Protein AF-A0A0F9B8N2-F1 (afdb_monomer_lite)

Organism: NCBI:txid412755

pLDDT: mean 77.85, std 13.97, range [48.56, 96.19]

Sequence (121 aa):
MIKPDYLVILAILFFFGTHFITIYLLNSYQTTAELLGMAEEVVYIFEINPIARYFFQVEALKLVYTFVLMPSFLGFIYYIVRRKNDTNPDGTMAFAIALLIMGIANFLNDFSVLLGHLASG

Secondary structure (DSSP, 8-state):
---HHHHHHHHHHHHHHHHHHHHHHHHHHS-HHHHHHHHHHHHHHHHH-HHHHHHHHHHHHHHHIIIIIHHHHHHHHHHHHHHHTTT-HHHHHHHHHHHHHHHHHHHHHHHHHHHHHHHH-

Foldseek 3Di:
DDDLVVLLVLLLVLLVLLVVLVVVVVVVPDDPVNVVVVVVVLVVCCVVDVVSVVVVVVVVCVVVCSVPVVSVVSVVVLVVQCVVCVVPCVSSNVVSVVSNVVSVVSSVVSVVVSVVVVVVD

Radius of gyration: 19.33 Å; chains: 1; bounding box: 38×42×47 Å

Structure (mmCIF, N/CA/C/O backbone):
data_AF-A0A0F9B8N2-F1
#
_entry.id   AF-A0A0F9B8N2-F1
#
loop_
_atom_site.group_PDB
_atom_site.id
_atom_site.type_symbol
_atom_site.label_atom_id
_atom_site.label_alt_id
_atom_site.label_comp_id
_atom_site.label_asym_id
_atom_site.label_entity_id
_atom_site.label_seq_id
_atom_site.pdbx_PDB_ins_code
_atom_site.Cartn_x
_atom_site.Cartn_y
_atom_site.Cartn_z
_atom_site.occupancy
_atom_site.B_iso_or_equiv
_atom_site.auth_seq_id
_atom_site.auth_comp_id
_atom_site.auth_asym_id
_atom_site.auth_atom_id
_atom_site.pdbx_PDB_model_num
ATOM 1 N N . MET A 1 1 ? -18.408 13.263 12.052 1.00 63.44 1 MET A N 1
ATOM 2 C CA . MET A 1 1 ? -17.169 12.536 12.415 1.00 63.44 1 MET A CA 1
ATOM 3 C C . MET A 1 1 ? -16.832 11.552 11.308 1.00 63.44 1 MET A C 1
ATOM 5 O O . MET A 1 1 ? -17.733 10.855 10.854 1.00 63.44 1 MET A O 1
ATOM 9 N N . ILE A 1 2 ? -15.576 11.519 10.855 1.00 77.69 2 ILE A N 1
ATOM 10 C CA . ILE A 1 2 ? -15.100 10.515 9.890 1.00 77.69 2 ILE A CA 1
ATOM 11 C C . ILE A 1 2 ? -15.047 9.158 10.600 1.00 77.69 2 ILE A C 1
ATOM 13 O O . ILE A 1 2 ? -14.599 9.082 11.741 1.00 77.69 2 ILE A O 1
ATOM 17 N N . LYS A 1 3 ? -15.537 8.097 9.951 1.00 88.38 3 LYS A N 1
ATOM 18 C CA . LYS A 1 3 ? -15.452 6.735 10.492 1.00 88.38 3 LYS A CA 1
ATOM 19 C C . LYS A 1 3 ? -14.050 6.159 10.248 1.00 88.38 3 LYS A C 1
ATOM 21 O O . LYS A 1 3 ? -13.531 6.349 9.145 1.00 88.38 3 LYS A O 1
ATOM 26 N N . PRO A 1 4 ? -13.472 5.411 11.205 1.00 87.69 4 PRO A N 1
ATOM 27 C CA . PRO A 1 4 ? -12.163 4.772 11.039 1.00 87.69 4 PRO A CA 1
ATOM 28 C C . PRO A 1 4 ? -12.113 3.842 9.819 1.00 87.69 4 PRO A C 1
ATOM 30 O O . PRO A 1 4 ? -11.081 3.744 9.164 1.00 87.69 4 PRO A O 1
ATOM 33 N N . ASP A 1 5 ? -13.253 3.256 9.440 1.00 89.38 5 ASP A N 1
ATOM 34 C CA . ASP A 1 5 ? -13.395 2.422 8.243 1.00 89.38 5 ASP A CA 1
ATOM 35 C C . ASP A 1 5 ? -12.942 3.145 6.965 1.00 89.38 5 ASP A C 1
ATOM 37 O O . ASP A 1 5 ? -12.229 2.575 6.142 1.00 89.38 5 ASP A O 1
ATOM 41 N N . TYR A 1 6 ? -13.307 4.423 6.813 1.00 91.88 6 TYR A N 1
ATOM 42 C CA . TYR A 1 6 ? -12.930 5.208 5.637 1.00 91.88 6 TYR A CA 1
ATOM 43 C C . TYR A 1 6 ? -11.432 5.512 5.608 1.00 91.88 6 TYR A C 1
ATOM 45 O O . TYR A 1 6 ? -10.837 5.515 4.535 1.00 91.88 6 TYR A O 1
ATOM 53 N N . LEU A 1 7 ? -10.814 5.729 6.773 1.00 92.56 7 LEU A N 1
ATOM 54 C CA . LEU A 1 7 ? -9.375 5.981 6.867 1.00 92.56 7 LEU A CA 1
ATOM 55 C C . LEU A 1 7 ? -8.571 4.733 6.481 1.00 92.56 7 LEU A C 1
ATOM 57 O O . LEU A 1 7 ? -7.583 4.846 5.762 1.00 92.56 7 LEU A O 1
ATOM 61 N N . VAL A 1 8 ? -9.026 3.543 6.887 1.00 90.44 8 VAL A N 1
ATOM 62 C CA . VAL A 1 8 ? -8.388 2.273 6.502 1.00 90.44 8 VAL A CA 1
ATOM 63 C C . VAL A 1 8 ? -8.543 1.999 5.008 1.00 90.44 8 VAL A C 1
ATOM 65 O O . VAL A 1 8 ? -7.571 1.618 4.361 1.00 90.44 8 VAL A O 1
ATOM 68 N N . ILE A 1 9 ? -9.729 2.238 4.435 1.00 90.25 9 ILE A N 1
ATOM 69 C CA . ILE A 1 9 ? -9.939 2.103 2.984 1.00 90.25 9 ILE A CA 1
ATOM 70 C C . ILE A 1 9 ? -9.007 3.051 2.220 1.00 90.25 9 ILE A C 1
ATOM 72 O O . ILE A 1 9 ? -8.337 2.624 1.283 1.00 90.25 9 ILE A O 1
ATOM 76 N N . LEU A 1 10 ? -8.914 4.316 2.641 1.00 91.56 10 LEU A N 1
ATOM 77 C CA . LEU A 1 10 ? -7.999 5.286 2.036 1.00 91.56 10 LEU A CA 1
ATOM 78 C C . LEU A 1 10 ? -6.536 4.847 2.157 1.00 91.56 10 LEU A C 1
ATOM 80 O O . LEU A 1 10 ? -5.802 4.934 1.178 1.00 91.56 10 LEU A O 1
ATOM 84 N N . ALA A 1 11 ? -6.120 4.326 3.314 1.00 90.75 11 ALA A N 1
ATOM 85 C CA . ALA A 1 11 ? -4.771 3.799 3.503 1.00 90.75 11 ALA A CA 1
ATOM 86 C C . ALA A 1 11 ? -4.457 2.676 2.500 1.00 90.75 11 ALA A C 1
ATOM 88 O O . ALA A 1 11 ? -3.411 2.706 1.856 1.00 90.75 11 ALA A O 1
ATOM 89 N N . ILE A 1 12 ? -5.378 1.722 2.314 1.00 88.62 12 ILE A N 1
ATOM 90 C CA . ILE A 1 12 ? -5.231 0.627 1.341 1.00 88.62 12 ILE A CA 1
ATOM 91 C C . ILE A 1 12 ? -5.101 1.173 -0.086 1.00 88.62 12 ILE A C 1
ATOM 93 O O . ILE A 1 12 ? -4.245 0.711 -0.838 1.00 88.62 12 ILE A O 1
ATOM 97 N N . LEU A 1 13 ? -5.904 2.175 -0.456 1.00 90.00 13 LEU A N 1
ATOM 98 C CA . LEU A 1 13 ? -5.798 2.819 -1.769 1.00 90.00 13 LEU A CA 1
ATOM 99 C C . LEU A 1 13 ? -4.436 3.491 -1.972 1.00 90.00 13 LEU A C 1
ATOM 101 O O . LEU A 1 13 ? -3.860 3.359 -3.049 1.00 90.00 13 LEU A O 1
ATOM 105 N N . PHE A 1 14 ? -3.892 4.154 -0.948 1.00 90.12 14 PHE A N 1
ATOM 106 C CA . PHE A 1 14 ? -2.546 4.721 -1.021 1.00 90.12 14 PHE A CA 1
ATOM 107 C C . PHE A 1 14 ? -1.475 3.646 -1.206 1.00 90.12 14 PHE A C 1
ATOM 109 O O . PHE A 1 14 ? -0.623 3.802 -2.075 1.00 90.12 14 PHE A O 1
ATOM 116 N N . PHE A 1 15 ? -1.553 2.528 -0.476 1.00 85.62 15 PHE A N 1
ATOM 117 C CA . PHE A 1 15 ? -0.632 1.406 -0.677 1.00 85.62 15 PHE A CA 1
ATOM 118 C C . PHE A 1 15 ? -0.711 0.829 -2.093 1.00 85.62 15 PHE A C 1
ATOM 120 O O . PHE A 1 15 ? 0.325 0.531 -2.685 1.00 85.62 15 PHE A O 1
ATOM 127 N N . PHE A 1 16 ? -1.912 0.711 -2.665 1.00 85.38 16 PHE A N 1
ATOM 128 C CA . PHE A 1 16 ? -2.051 0.309 -4.064 1.00 85.38 16 PHE A CA 1
ATOM 129 C C . PHE A 1 16 ? -1.431 1.314 -5.022 1.00 85.38 16 PHE A C 1
ATOM 131 O O . PHE A 1 16 ? -0.716 0.913 -5.937 1.00 85.38 16 PHE A O 1
ATOM 138 N N . GLY A 1 17 ? -1.674 2.605 -4.794 1.00 84.62 17 GLY A N 1
ATOM 139 C CA . GLY A 1 17 ? -1.064 3.680 -5.565 1.00 84.62 17 GLY A CA 1
ATOM 140 C C . GLY A 1 17 ? 0.459 3.574 -5.578 1.00 84.62 17 GLY A C 1
ATOM 141 O O . GLY A 1 17 ? 1.044 3.563 -6.657 1.00 84.62 17 GLY A O 1
ATOM 142 N N . THR A 1 18 ? 1.084 3.408 -4.406 1.00 86.50 18 THR A N 1
ATOM 143 C CA . THR A 1 18 ? 2.531 3.176 -4.282 1.00 86.50 18 THR A CA 1
ATOM 144 C C . THR A 1 18 ? 2.959 2.007 -5.157 1.00 86.50 18 THR A C 1
ATOM 146 O O . THR A 1 18 ? 3.821 2.168 -6.009 1.00 86.50 18 THR A O 1
ATOM 149 N N . HIS A 1 19 ? 2.299 0.854 -5.029 1.00 82.94 19 HIS A N 1
ATOM 150 C CA . HIS A 1 19 ? 2.679 -0.351 -5.765 1.00 82.94 19 HIS A CA 1
ATOM 151 C C . HIS A 1 19 ? 2.619 -0.186 -7.284 1.00 82.94 19 HIS A C 1
ATOM 153 O O . HIS A 1 19 ? 3.513 -0.656 -7.986 1.00 82.94 19 HIS A O 1
ATOM 159 N N . PHE A 1 20 ? 1.592 0.488 -7.805 1.00 83.06 20 PHE A N 1
ATOM 160 C CA . PHE A 1 20 ? 1.509 0.779 -9.238 1.00 83.06 20 PHE A CA 1
ATOM 161 C C . PHE A 1 20 ? 2.642 1.694 -9.700 1.00 83.06 20 PHE A C 1
ATOM 163 O O . PHE A 1 20 ? 3.210 1.459 -10.766 1.00 83.06 20 PHE A O 1
ATOM 170 N N . ILE A 1 21 ? 2.995 2.695 -8.890 1.00 83.88 21 ILE A N 1
ATOM 171 C CA . ILE A 1 21 ? 4.121 3.585 -9.169 1.00 83.88 21 ILE A CA 1
ATOM 172 C C . ILE A 1 21 ? 5.433 2.796 -9.180 1.00 83.88 21 ILE A C 1
ATOM 174 O O . ILE A 1 21 ? 6.189 2.899 -10.145 1.00 83.88 21 ILE A O 1
ATOM 178 N N . THR A 1 22 ? 5.684 1.965 -8.165 1.00 82.12 22 THR A N 1
ATOM 179 C CA . THR A 1 22 ? 6.891 1.133 -8.089 1.00 82.12 22 THR A CA 1
ATOM 180 C C . THR A 1 22 ? 7.007 0.213 -9.309 1.00 82.12 22 THR A C 1
ATOM 182 O O . THR A 1 22 ? 8.069 0.134 -9.919 1.00 82.12 22 THR A O 1
ATOM 185 N N . ILE A 1 23 ? 5.917 -0.461 -9.700 1.00 80.00 23 ILE A N 1
ATOM 186 C CA . ILE A 1 23 ? 5.896 -1.356 -10.871 1.00 80.00 23 ILE A CA 1
ATOM 187 C C . ILE A 1 23 ? 6.175 -0.576 -12.156 1.00 80.00 23 ILE A C 1
ATOM 189 O O . ILE A 1 23 ? 6.963 -1.028 -12.985 1.00 80.00 23 ILE A O 1
ATOM 193 N N . TYR A 1 24 ? 5.538 0.583 -12.332 1.00 82.00 24 TYR A N 1
ATOM 194 C CA . TYR A 1 24 ? 5.785 1.438 -13.489 1.00 82.00 24 TYR A CA 1
ATOM 195 C C . TYR A 1 24 ? 7.263 1.828 -13.573 1.00 82.00 24 TYR A C 1
ATOM 197 O O . TYR A 1 24 ? 7.894 1.590 -14.596 1.00 82.00 24 TYR A O 1
ATOM 205 N N . LEU A 1 25 ? 7.831 2.340 -12.478 1.00 78.69 25 LEU A N 1
ATOM 206 C CA . LEU A 1 25 ? 9.230 2.758 -12.422 1.00 78.69 25 LEU A CA 1
ATOM 207 C C . LEU A 1 25 ? 10.194 1.606 -12.715 1.00 78.69 25 LEU A C 1
ATOM 209 O O . LEU A 1 25 ? 11.126 1.784 -13.493 1.00 78.69 25 LEU A O 1
ATOM 213 N N . LEU A 1 26 ? 9.957 0.420 -12.149 1.00 76.81 26 LEU A N 1
ATOM 214 C CA . LEU A 1 26 ? 10.764 -0.768 -12.444 1.00 76.81 26 LEU A CA 1
ATOM 215 C C . LEU A 1 26 ? 10.755 -1.101 -13.941 1.00 76.81 26 LEU A C 1
ATOM 217 O O . LEU A 1 26 ? 11.815 -1.331 -14.514 1.00 76.81 26 LEU A O 1
ATOM 221 N N . ASN A 1 27 ? 9.586 -1.053 -14.584 1.00 74.56 27 ASN A N 1
ATOM 222 C CA . ASN A 1 27 ? 9.477 -1.285 -16.025 1.00 74.56 27 ASN A CA 1
ATOM 223 C C . ASN A 1 27 ? 10.143 -0.177 -16.857 1.00 74.56 27 ASN A C 1
ATOM 225 O O . ASN A 1 27 ? 10.675 -0.461 -17.925 1.00 74.56 27 ASN A O 1
ATOM 229 N N . SER A 1 28 ? 10.115 1.076 -16.396 1.00 76.06 28 SER A N 1
ATOM 230 C CA . SER A 1 28 ? 10.714 2.213 -17.108 1.00 76.06 28 SER A CA 1
ATOM 231 C C . SER A 1 28 ? 12.241 2.251 -17.023 1.00 76.06 28 SER A C 1
ATOM 233 O O . SER A 1 28 ? 12.882 2.735 -17.952 1.00 76.06 28 SER A O 1
ATOM 235 N N . TYR A 1 29 ? 12.834 1.766 -15.928 1.00 71.81 29 TYR A N 1
ATOM 236 C CA . TYR A 1 29 ? 14.292 1.730 -15.752 1.00 71.81 29 TYR A CA 1
ATOM 237 C C . TYR A 1 29 ? 14.961 0.489 -16.351 1.00 71.81 29 TYR A C 1
ATOM 239 O O . TYR A 1 29 ? 16.177 0.492 -16.521 1.00 71.81 29 TYR A O 1
ATOM 247 N N . GLN A 1 30 ? 14.206 -0.561 -16.672 1.00 66.19 30 GLN A N 1
ATOM 248 C CA . GLN A 1 30 ? 14.757 -1.779 -17.257 1.00 66.19 30 GLN A CA 1
ATOM 249 C C . GLN A 1 30 ? 14.791 -1.692 -18.786 1.00 66.19 30 GLN A C 1
ATOM 251 O O . GLN A 1 30 ? 13.754 -1.588 -19.442 1.00 66.19 30 GLN A O 1
ATOM 256 N N . THR A 1 31 ? 15.981 -1.779 -19.387 1.00 61.38 31 THR A N 1
ATOM 257 C CA . THR A 1 31 ? 16.088 -1.895 -20.848 1.00 61.38 31 THR A CA 1
ATOM 258 C C . THR A 1 31 ? 15.687 -3.298 -21.311 1.00 61.38 31 THR A C 1
ATOM 260 O O . THR A 1 31 ? 15.902 -4.289 -20.615 1.00 61.38 31 THR A O 1
ATOM 263 N N . THR A 1 32 ? 15.124 -3.426 -22.518 1.00 59.31 32 THR A N 1
ATOM 264 C CA . THR A 1 32 ? 14.713 -4.731 -23.077 1.00 59.31 32 THR A CA 1
ATOM 265 C C . THR A 1 32 ? 15.880 -5.723 -23.148 1.00 59.31 32 THR A C 1
ATOM 267 O O . THR A 1 32 ? 15.671 -6.921 -22.998 1.00 59.31 32 THR A O 1
ATOM 270 N N . ALA A 1 33 ? 17.107 -5.222 -23.333 1.00 57.19 33 ALA A N 1
ATOM 271 C CA . ALA A 1 33 ? 18.332 -6.018 -23.345 1.00 57.19 33 ALA A CA 1
ATOM 272 C C . ALA A 1 33 ? 18.731 -6.523 -21.947 1.00 57.19 33 ALA A C 1
ATOM 274 O O . ALA A 1 33 ? 19.121 -7.679 -21.819 1.00 57.19 33 ALA A O 1
ATOM 275 N N . GLU A 1 34 ? 18.589 -5.709 -20.897 1.00 61.06 34 GLU A N 1
ATOM 276 C CA . GLU A 1 34 ? 18.807 -6.157 -19.512 1.00 61.06 34 GLU A CA 1
ATOM 277 C C . GLU A 1 34 ? 17.730 -7.143 -19.063 1.00 61.06 34 GLU A C 1
ATOM 279 O O . GLU A 1 34 ? 18.051 -8.153 -18.447 1.00 61.06 34 GLU A O 1
ATOM 284 N N . LEU A 1 35 ? 16.467 -6.910 -19.428 1.00 56.66 35 LEU A N 1
ATOM 285 C CA . LEU A 1 35 ? 15.380 -7.861 -19.184 1.00 56.66 35 LEU A CA 1
ATOM 286 C C . LEU A 1 35 ? 15.621 -9.200 -19.890 1.00 56.66 35 LEU A C 1
ATOM 288 O O . LEU A 1 35 ? 15.357 -10.243 -19.301 1.00 56.66 35 LEU A O 1
ATOM 292 N N . LEU A 1 36 ? 16.146 -9.182 -21.120 1.00 56.62 36 LEU A N 1
ATOM 293 C CA . LEU A 1 36 ? 16.530 -10.388 -21.861 1.00 56.62 36 LEU A CA 1
ATOM 294 C C . LEU A 1 36 ? 17.732 -11.097 -21.229 1.00 56.62 36 LEU A C 1
ATOM 296 O O . LEU A 1 36 ? 17.666 -12.304 -21.035 1.00 56.62 36 LEU A O 1
ATOM 300 N N . GLY A 1 37 ? 18.784 -10.366 -20.849 1.00 60.34 37 GLY A N 1
ATOM 301 C CA . GLY A 1 37 ? 19.959 -10.945 -20.188 1.00 60.34 37 GLY A CA 1
ATOM 302 C C . GLY A 1 37 ? 19.629 -11.541 -18.818 1.00 60.34 37 GLY A C 1
ATOM 303 O O . GLY A 1 37 ? 20.035 -12.659 -18.513 1.00 60.34 37 GLY A O 1
ATOM 304 N N . MET A 1 38 ? 18.806 -10.850 -18.025 1.00 59.06 38 MET A N 1
ATOM 305 C CA . MET A 1 38 ? 18.286 -11.385 -16.767 1.00 59.06 38 MET A CA 1
ATOM 306 C C . MET A 1 38 ? 17.367 -12.583 -17.006 1.00 59.06 38 MET A C 1
ATOM 308 O O . MET A 1 38 ? 17.436 -13.551 -16.258 1.00 59.06 38 MET A O 1
ATOM 312 N N . ALA A 1 39 ? 16.516 -12.559 -18.036 1.00 57.06 39 ALA A N 1
ATOM 313 C CA . ALA A 1 39 ? 15.664 -13.698 -18.368 1.00 57.06 39 ALA A CA 1
ATOM 314 C C . ALA A 1 39 ? 16.486 -14.920 -18.801 1.00 57.06 39 ALA A C 1
ATOM 316 O O . ALA A 1 39 ? 16.167 -16.028 -18.381 1.00 57.06 39 ALA A O 1
ATOM 317 N N . GLU A 1 40 ? 17.553 -14.737 -19.581 1.00 61.47 40 GLU A N 1
ATOM 318 C CA . GLU A 1 40 ? 18.474 -15.810 -19.969 1.00 61.47 40 GLU A CA 1
ATOM 319 C C . GLU A 1 40 ? 19.237 -16.371 -18.762 1.00 61.47 40 GLU A C 1
ATOM 321 O O . GLU A 1 40 ? 19.294 -17.590 -18.602 1.00 61.47 40 GLU A O 1
ATOM 326 N N . GLU A 1 41 ? 19.740 -15.522 -17.859 1.00 64.38 41 GLU A N 1
ATOM 327 C CA . GLU A 1 41 ? 20.359 -15.971 -16.603 1.00 64.38 41 GLU A CA 1
ATOM 328 C C . GLU A 1 41 ? 19.371 -16.723 -15.710 1.00 64.38 41 GLU A C 1
ATOM 330 O O . GLU A 1 41 ? 19.704 -17.758 -15.136 1.00 64.38 41 GLU A O 1
ATOM 335 N N . VAL A 1 42 ? 18.137 -16.236 -15.607 1.00 60.88 42 VAL A N 1
ATOM 336 C CA . VAL A 1 42 ? 17.074 -16.857 -14.815 1.00 60.88 42 VAL A CA 1
ATOM 337 C C . VAL A 1 42 ? 16.658 -18.206 -15.410 1.00 60.88 42 VAL A C 1
ATOM 339 O O . VAL A 1 42 ? 16.506 -19.180 -14.671 1.00 60.88 42 VAL A O 1
ATOM 342 N N . VAL A 1 43 ? 16.517 -18.296 -16.735 1.00 63.62 43 VAL A N 1
ATOM 343 C CA . VAL A 1 43 ? 16.231 -19.553 -17.442 1.00 63.62 43 VAL A CA 1
ATOM 344 C C . VAL A 1 43 ? 17.376 -20.537 -17.253 1.00 63.62 43 VAL A C 1
ATOM 346 O O . VAL A 1 43 ? 17.113 -21.676 -16.871 1.00 63.62 43 VAL A O 1
ATOM 349 N N . TYR A 1 44 ? 18.624 -20.093 -17.415 1.00 71.00 44 TYR A N 1
ATOM 350 C CA . TYR A 1 44 ? 19.796 -20.913 -17.138 1.00 71.00 44 TYR A CA 1
ATOM 351 C C . TYR A 1 44 ? 19.749 -21.430 -15.698 1.00 71.00 44 TYR A C 1
ATOM 353 O O . TYR A 1 44 ? 19.736 -22.638 -15.494 1.00 71.00 44 TYR A O 1
ATOM 361 N N . ILE A 1 45 ? 19.576 -20.556 -14.699 1.00 65.81 45 ILE A N 1
ATOM 362 C CA . ILE A 1 45 ? 19.436 -20.930 -13.281 1.00 65.81 45 ILE A CA 1
ATOM 363 C C . ILE A 1 45 ? 18.297 -21.945 -13.057 1.00 65.81 45 ILE A C 1
ATOM 365 O O . ILE A 1 45 ? 18.448 -22.844 -12.229 1.00 65.81 45 ILE A O 1
ATOM 369 N N . PHE A 1 46 ? 17.178 -21.862 -13.783 1.00 64.12 46 PHE A N 1
ATOM 370 C CA . PHE A 1 46 ? 16.079 -22.835 -13.680 1.00 64.12 46 PHE A CA 1
ATOM 371 C C . PHE A 1 46 ? 16.355 -24.169 -14.349 1.00 64.12 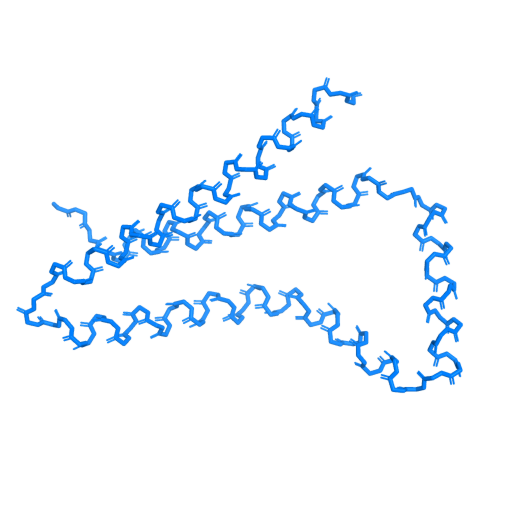46 PHE A C 1
ATOM 373 O O . PHE A 1 46 ? 15.834 -25.185 -13.883 1.00 64.12 46 PHE A O 1
ATOM 380 N N . GLU A 1 47 ? 17.146 -24.180 -15.416 1.00 66.25 47 GLU A N 1
ATOM 381 C CA . GLU A 1 47 ? 17.583 -25.410 -16.070 1.00 66.25 47 GLU A CA 1
ATOM 382 C C . GLU A 1 47 ? 18.560 -26.190 -15.185 1.00 66.25 47 GLU A C 1
ATOM 384 O O . GLU A 1 47 ? 18.433 -27.408 -15.064 1.00 66.25 47 GLU A O 1
ATOM 389 N N . ILE A 1 48 ? 19.473 -25.501 -14.492 1.00 77.38 48 ILE A N 1
ATOM 390 C CA . ILE A 1 48 ? 20.417 -26.127 -13.545 1.00 77.38 48 ILE A CA 1
ATOM 391 C C . ILE A 1 48 ? 19.836 -26.341 -12.139 1.00 77.38 48 ILE A C 1
ATOM 393 O O . ILE A 1 48 ? 20.352 -27.185 -11.404 1.00 77.38 48 ILE A O 1
ATOM 397 N N . ASN A 1 49 ? 18.780 -25.623 -11.735 1.00 66.69 49 ASN A N 1
ATOM 398 C CA . ASN A 1 49 ? 18.192 -25.750 -10.400 1.00 66.69 49 ASN A CA 1
ATOM 399 C C . ASN A 1 49 ? 16.645 -25.754 -10.402 1.00 66.69 49 ASN A C 1
ATOM 401 O O . ASN A 1 49 ? 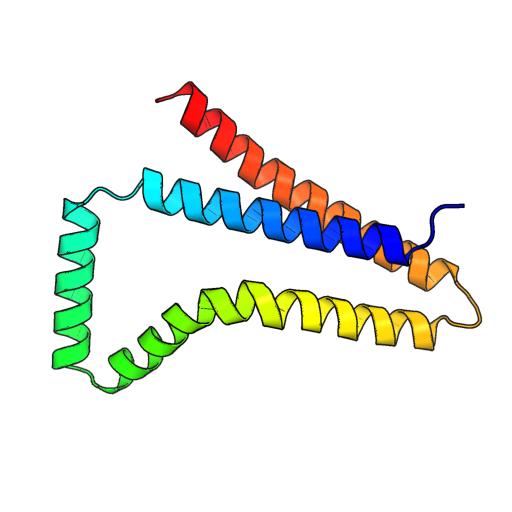16.004 -24.698 -10.348 1.00 66.69 49 ASN A O 1
ATOM 405 N N . PRO A 1 50 ? 16.006 -26.939 -10.341 1.00 66.94 50 PRO A N 1
ATOM 406 C CA . PRO A 1 50 ? 14.548 -27.052 -10.323 1.00 66.94 50 PRO A CA 1
ATOM 407 C C . PRO A 1 50 ? 13.884 -26.457 -9.067 1.00 66.94 50 PRO A C 1
ATOM 409 O O . PRO A 1 50 ? 12.699 -26.125 -9.113 1.00 66.94 50 PRO A O 1
ATOM 412 N N . ILE A 1 51 ? 14.620 -26.257 -7.964 1.00 64.56 51 ILE A N 1
ATOM 413 C CA . ILE A 1 51 ? 14.106 -25.565 -6.768 1.00 64.56 51 ILE A CA 1
ATOM 414 C C . ILE A 1 51 ? 13.934 -24.068 -7.058 1.00 64.56 51 ILE A C 1
ATOM 416 O O . ILE A 1 51 ? 12.920 -23.483 -6.679 1.00 64.56 51 ILE A O 1
ATOM 420 N N . ALA A 1 52 ? 14.869 -23.451 -7.784 1.00 55.19 52 ALA A N 1
ATOM 421 C CA . ALA A 1 52 ? 14.776 -22.040 -8.166 1.00 55.19 52 ALA A CA 1
ATOM 422 C C . ALA A 1 52 ? 13.545 -21.771 -9.053 1.00 55.19 52 ALA A C 1
ATOM 424 O O . ALA A 1 52 ? 12.851 -20.770 -8.871 1.00 55.19 52 ALA A O 1
ATOM 425 N N . ARG A 1 53 ? 13.195 -22.727 -9.925 1.00 58.00 53 ARG A N 1
ATOM 426 C CA . ARG A 1 53 ? 11.981 -22.673 -10.755 1.00 58.00 53 ARG A CA 1
ATOM 427 C C . ARG A 1 53 ? 10.695 -22.620 -9.921 1.00 58.00 53 ARG A C 1
ATOM 429 O O . ARG A 1 53 ? 9.754 -21.919 -10.286 1.00 58.00 53 ARG A O 1
ATOM 436 N N . TYR A 1 54 ? 10.662 -23.328 -8.790 1.00 55.47 54 TYR A N 1
ATOM 437 C CA . TYR A 1 54 ? 9.536 -23.293 -7.853 1.00 55.47 54 TYR A CA 1
ATOM 438 C C . TYR A 1 54 ? 9.419 -21.923 -7.168 1.00 55.47 54 TYR A C 1
ATOM 440 O O . TYR A 1 54 ? 8.326 -21.370 -7.088 1.00 55.47 54 TYR A O 1
ATOM 448 N N . PHE A 1 55 ? 10.540 -21.322 -6.751 1.00 53.03 55 PHE A N 1
ATOM 449 C CA . PHE A 1 55 ? 10.557 -19.980 -6.152 1.00 53.03 55 PHE A CA 1
ATOM 450 C C . PHE A 1 55 ?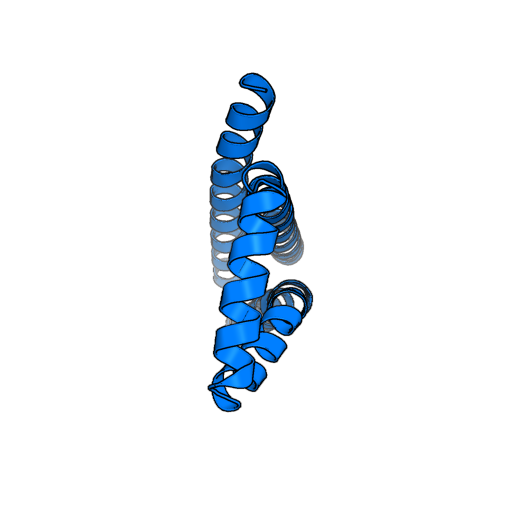 10.130 -18.868 -7.122 1.00 53.03 55 PHE A C 1
ATOM 452 O O . PHE A 1 55 ? 9.505 -17.904 -6.695 1.00 53.03 55 PHE A O 1
ATOM 459 N N . PHE A 1 56 ? 10.375 -18.998 -8.424 1.00 53.34 56 PHE A N 1
ATOM 460 C CA . PHE A 1 56 ? 9.947 -17.981 -9.393 1.00 53.34 56 PHE A CA 1
ATOM 461 C C . PHE A 1 56 ? 8.457 -18.053 -9.743 1.00 53.34 56 PHE A C 1
ATOM 463 O O . PHE A 1 56 ? 7.828 -17.039 -10.038 1.00 53.34 56 PHE A O 1
ATOM 470 N N . GLN A 1 57 ? 7.828 -19.225 -9.617 1.00 56.53 57 GLN A N 1
ATOM 471 C CA . GLN A 1 57 ? 6.360 -19.299 -9.614 1.00 56.53 57 GLN A CA 1
ATOM 472 C C . GLN A 1 57 ? 5.763 -18.532 -8.419 1.00 56.53 57 GLN A C 1
ATOM 474 O O . GLN A 1 57 ? 4.680 -17.955 -8.534 1.00 56.53 57 GLN A O 1
ATOM 479 N N . VAL A 1 58 ? 6.498 -18.429 -7.303 1.00 49.72 58 VAL A N 1
ATOM 480 C CA . VAL A 1 58 ? 6.154 -17.543 -6.173 1.00 49.72 58 VAL A CA 1
ATOM 481 C C . VAL A 1 58 ? 6.301 -16.060 -6.541 1.00 49.72 58 VAL A C 1
ATOM 483 O O . VAL A 1 58 ? 5.636 -15.203 -5.965 1.00 49.72 58 VAL A O 1
ATOM 486 N N . GLU A 1 59 ? 7.105 -15.730 -7.549 1.00 48.56 59 GLU A N 1
ATOM 487 C CA . GLU A 1 59 ? 7.276 -14.362 -8.034 1.00 48.56 59 GLU A CA 1
ATOM 488 C C . GLU A 1 59 ? 6.075 -13.877 -8.855 1.00 48.56 59 GLU A C 1
ATOM 490 O O . GLU A 1 59 ? 5.582 -12.777 -8.616 1.00 48.56 59 GLU A O 1
ATOM 495 N N . ALA A 1 60 ? 5.490 -14.730 -9.703 1.00 50.94 60 ALA A N 1
ATOM 496 C CA . ALA A 1 60 ? 4.176 -14.468 -10.307 1.00 50.94 60 ALA A CA 1
ATOM 497 C C . ALA A 1 60 ? 3.066 -14.362 -9.241 1.00 50.94 60 ALA A C 1
ATOM 499 O O . ALA A 1 60 ? 2.125 -13.575 -9.372 1.00 50.94 60 ALA A O 1
ATOM 500 N N . LEU A 1 61 ? 3.213 -15.093 -8.129 1.00 52.06 61 LEU A N 1
ATOM 501 C CA . LEU A 1 61 ? 2.362 -14.927 -6.956 1.00 52.06 61 LEU A CA 1
ATOM 502 C C . LEU A 1 61 ? 2.607 -13.598 -6.225 1.00 52.06 61 LEU A C 1
ATOM 504 O O . LEU A 1 61 ? 1.717 -13.214 -5.480 1.00 52.06 61 LEU A O 1
ATOM 508 N N . LYS A 1 62 ? 3.706 -12.844 -6.428 1.00 55.19 62 LYS A N 1
ATOM 509 C CA . LYS A 1 62 ? 3.911 -11.537 -5.756 1.00 55.19 62 LYS A CA 1
ATOM 510 C C . LYS A 1 62 ? 2.797 -10.548 -6.079 1.00 55.19 62 LYS A C 1
ATOM 512 O O . LYS A 1 62 ? 2.331 -9.868 -5.172 1.00 55.19 62 LYS A O 1
ATOM 517 N N . LEU A 1 63 ? 2.309 -10.521 -7.322 1.00 57.22 63 LEU A N 1
ATOM 518 C CA . LEU A 1 63 ? 1.141 -9.710 -7.685 1.00 57.22 63 LEU A CA 1
ATOM 519 C C . LEU A 1 63 ? -0.093 -10.154 -6.889 1.00 57.22 63 LEU A C 1
ATOM 521 O O . LEU A 1 63 ? -0.774 -9.327 -6.296 1.00 57.22 63 LEU A O 1
ATOM 525 N N . VAL A 1 64 ? -0.342 -11.460 -6.777 1.00 58.47 64 VAL A N 1
ATOM 526 C CA . VAL A 1 64 ? -1.446 -11.998 -5.963 1.00 58.47 64 VAL A CA 1
ATOM 527 C C . VAL A 1 64 ? -1.248 -11.684 -4.471 1.00 58.47 64 VAL A C 1
ATOM 529 O O . VAL A 1 64 ? -2.192 -11.294 -3.787 1.00 58.47 64 VAL A O 1
ATOM 532 N N . TYR A 1 65 ? -0.020 -11.778 -3.961 1.00 58.50 65 TYR A N 1
ATOM 533 C CA . TYR A 1 65 ? 0.330 -11.448 -2.582 1.00 58.50 65 TYR A CA 1
ATOM 534 C C . TYR A 1 65 ? 0.060 -9.972 -2.275 1.00 58.50 65 TYR A C 1
ATOM 536 O O . TYR A 1 65 ? -0.545 -9.648 -1.252 1.00 58.50 65 TYR A O 1
ATOM 544 N N . THR A 1 66 ? 0.451 -9.069 -3.171 1.00 63.50 66 THR A N 1
ATOM 545 C CA . THR A 1 66 ? 0.198 -7.638 -3.011 1.00 63.50 66 THR A CA 1
ATOM 546 C C . THR A 1 66 ? -1.281 -7.305 -3.174 1.00 63.50 66 THR A C 1
ATOM 548 O O . THR A 1 66 ? -1.824 -6.583 -2.344 1.00 63.50 66 THR A O 1
ATOM 551 N N . PHE A 1 67 ? -1.949 -7.816 -4.210 1.00 64.62 67 PHE A N 1
ATOM 552 C CA . PHE A 1 67 ? -3.324 -7.422 -4.526 1.00 64.62 67 PHE A CA 1
ATOM 553 C C . PHE A 1 67 ? -4.385 -8.093 -3.661 1.00 64.62 67 PHE A C 1
ATOM 555 O O . PHE A 1 67 ? -5.467 -7.536 -3.488 1.00 64.62 67 PHE A O 1
ATOM 562 N N . VAL A 1 68 ? -4.079 -9.253 -3.081 1.00 67.31 68 VAL A N 1
ATOM 563 C CA . VAL A 1 68 ? -5.047 -10.040 -2.311 1.00 67.31 68 VAL A CA 1
ATOM 564 C C . VAL A 1 68 ? -4.609 -10.193 -0.863 1.00 67.31 68 VAL A C 1
ATOM 566 O O . VAL A 1 68 ? -5.377 -9.861 0.039 1.00 67.31 68 VAL A O 1
ATOM 569 N N . LEU A 1 69 ? -3.385 -10.656 -0.602 1.00 68.88 69 LEU A N 1
ATOM 570 C CA . LEU A 1 69 ? -2.960 -10.972 0.767 1.00 68.88 69 LEU A CA 1
ATOM 571 C C . LEU A 1 69 ? -2.712 -9.729 1.617 1.00 68.88 69 LEU A C 1
ATOM 573 O O . LEU A 1 69 ? -3.145 -9.717 2.765 1.00 68.88 69 LEU A O 1
ATOM 577 N N . MET A 1 70 ? -2.085 -8.681 1.080 1.00 73.50 70 MET A N 1
ATOM 578 C CA . MET A 1 70 ? -1.781 -7.474 1.859 1.00 73.50 70 MET A CA 1
ATOM 579 C C . MET A 1 70 ? -3.060 -6.734 2.324 1.00 73.50 70 MET A C 1
ATOM 581 O O . MET A 1 70 ? -3.220 -6.552 3.536 1.00 73.50 70 MET A O 1
ATOM 585 N N . PRO A 1 71 ? -4.041 -6.411 1.452 1.00 75.88 71 PRO A N 1
ATOM 586 C CA . PRO A 1 71 ? -5.311 -5.824 1.883 1.00 75.88 71 PRO A CA 1
ATOM 587 C C . PRO A 1 71 ? -6.088 -6.735 2.832 1.00 75.88 71 PRO A C 1
ATOM 589 O O . PRO A 1 71 ? -6.661 -6.255 3.808 1.00 75.88 71 PRO A O 1
ATOM 592 N N . SER A 1 72 ? -6.089 -8.049 2.578 1.00 75.81 72 SER A N 1
ATOM 593 C CA . SER A 1 72 ? -6.781 -9.013 3.442 1.00 75.81 72 SER A CA 1
ATOM 594 C C . SER A 1 72 ? -6.150 -9.080 4.832 1.00 75.81 72 SER A C 1
ATOM 596 O O . SER A 1 72 ? -6.860 -9.136 5.833 1.00 75.81 72 SER A O 1
ATOM 598 N N . PHE A 1 73 ? -4.820 -9.022 4.910 1.00 81.56 73 PHE A N 1
ATOM 599 C CA . PHE A 1 73 ? -4.074 -9.003 6.163 1.00 81.56 73 PHE A CA 1
ATOM 600 C C . PHE A 1 73 ? -4.328 -7.713 6.949 1.00 81.56 73 PHE A C 1
ATOM 602 O O . PHE A 1 73 ? -4.660 -7.776 8.134 1.00 81.56 73 PHE A O 1
ATOM 609 N N . LEU A 1 74 ? -4.260 -6.548 6.294 1.00 83.69 74 LEU A N 1
ATOM 610 C CA . LEU A 1 74 ? -4.597 -5.270 6.928 1.00 83.69 74 LEU A CA 1
ATOM 611 C C . LEU A 1 74 ? -6.056 -5.231 7.395 1.00 83.69 74 LEU A C 1
ATOM 613 O O . LEU A 1 74 ? -6.330 -4.792 8.512 1.00 83.69 74 LEU A O 1
ATOM 617 N N . GLY A 1 75 ? -6.984 -5.740 6.580 1.00 84.06 75 GLY A N 1
ATOM 618 C CA . GLY A 1 75 ? -8.395 -5.871 6.935 1.00 84.06 75 GLY A CA 1
ATOM 619 C C . GLY A 1 75 ? -8.613 -6.785 8.142 1.00 84.06 75 GLY A C 1
ATOM 620 O O . GLY A 1 75 ? -9.386 -6.449 9.038 1.00 84.06 75 GLY A O 1
ATOM 621 N N . PHE A 1 76 ? -7.885 -7.901 8.220 1.00 87.00 76 PHE A N 1
ATOM 622 C CA . PHE A 1 76 ? -7.927 -8.816 9.359 1.00 87.00 76 PHE A CA 1
ATOM 623 C C . PHE A 1 76 ? -7.389 -8.177 10.646 1.00 87.00 76 PHE A C 1
ATOM 625 O O . PHE A 1 76 ? -8.037 -8.268 11.691 1.00 87.00 76 PHE A O 1
ATOM 632 N N . ILE A 1 77 ? -6.249 -7.478 10.585 1.00 89.06 77 ILE A N 1
ATOM 633 C CA . ILE A 1 77 ? -5.719 -6.741 11.743 1.00 89.06 77 ILE A CA 1
ATOM 634 C C . ILE A 1 77 ? -6.719 -5.674 12.183 1.00 89.06 77 ILE A C 1
ATOM 636 O O . ILE A 1 77 ? -7.035 -5.591 13.370 1.00 89.06 77 ILE A O 1
ATOM 640 N N . TYR A 1 78 ? -7.254 -4.892 11.243 1.00 89.81 78 TYR A N 1
ATOM 641 C CA . TYR A 1 78 ? -8.249 -3.869 11.548 1.00 89.81 78 TYR A CA 1
ATOM 642 C C . TYR A 1 78 ? -9.493 -4.465 12.215 1.00 89.81 78 TYR A C 1
ATOM 644 O O . TYR A 1 78 ? -9.966 -3.927 13.215 1.00 89.81 78 TYR A O 1
ATOM 652 N N . TYR A 1 79 ? -9.981 -5.609 11.731 1.00 90.81 79 TYR A N 1
ATOM 653 C CA . TYR A 1 79 ? -11.084 -6.335 12.356 1.00 90.81 79 TYR A CA 1
ATOM 654 C C . TYR A 1 79 ? -10.771 -6.724 13.810 1.00 90.81 79 TYR A C 1
ATOM 656 O O . TYR A 1 79 ? -11.595 -6.494 14.697 1.00 90.81 79 TYR A O 1
ATOM 664 N N . ILE A 1 80 ? -9.573 -7.258 14.083 1.00 91.94 80 ILE A N 1
ATOM 665 C CA . ILE A 1 80 ? -9.145 -7.600 15.450 1.00 91.94 80 ILE A CA 1
ATOM 666 C C . ILE A 1 80 ? -9.077 -6.352 16.333 1.00 91.94 80 ILE A C 1
ATOM 668 O O . ILE A 1 80 ? -9.571 -6.376 17.462 1.00 91.94 80 ILE A O 1
ATOM 672 N N . VAL A 1 81 ? -8.465 -5.273 15.838 1.00 90.06 81 VAL A N 1
ATOM 673 C CA . VAL A 1 81 ? -8.330 -4.008 16.572 1.00 90.06 81 VAL A CA 1
ATOM 674 C C . VAL A 1 81 ? -9.703 -3.443 16.903 1.00 90.06 81 VAL A C 1
ATOM 676 O O . VAL A 1 81 ? -9.944 -3.099 18.057 1.00 90.06 81 VAL A O 1
ATOM 679 N N . ARG A 1 82 ? -10.616 -3.411 15.928 1.00 89.31 82 ARG A N 1
ATOM 680 C CA . ARG A 1 82 ? -11.987 -2.938 16.114 1.00 89.31 82 ARG A CA 1
ATOM 681 C C . ARG A 1 82 ? -12.707 -3.747 17.184 1.00 89.31 82 ARG A C 1
ATOM 683 O O . ARG A 1 82 ? -13.185 -3.169 18.149 1.00 89.31 82 ARG A O 1
ATOM 690 N N . ARG A 1 83 ? -12.669 -5.079 17.083 1.00 91.81 83 ARG A N 1
ATOM 691 C CA . ARG A 1 83 ? -13.305 -5.979 18.056 1.00 91.81 83 ARG A CA 1
ATOM 692 C C . ARG A 1 83 ? -12.744 -5.814 19.473 1.00 91.81 83 ARG A C 1
ATOM 694 O O . ARG A 1 83 ? -13.487 -5.906 20.443 1.00 91.81 83 ARG A O 1
ATOM 701 N N . LYS A 1 84 ? -11.435 -5.579 19.619 1.00 89.94 84 LYS A N 1
ATOM 702 C CA . LYS A 1 84 ? -10.808 -5.332 20.932 1.00 89.94 84 LYS A CA 1
ATOM 703 C C . LYS A 1 84 ? -11.155 -3.964 21.525 1.00 89.94 84 LYS A C 1
ATOM 705 O O . LYS A 1 84 ? -11.064 -3.804 22.736 1.00 89.94 84 LYS A O 1
ATOM 710 N N . ASN A 1 85 ? -11.539 -3.005 20.688 1.00 87.94 85 ASN A N 1
ATOM 711 C CA . ASN A 1 85 ? -11.827 -1.622 21.058 1.00 87.94 85 ASN A CA 1
ATOM 712 C C . ASN A 1 85 ? -13.317 -1.270 20.886 1.00 87.94 85 ASN A C 1
ATOM 714 O O . ASN A 1 85 ? -13.659 -0.093 20.7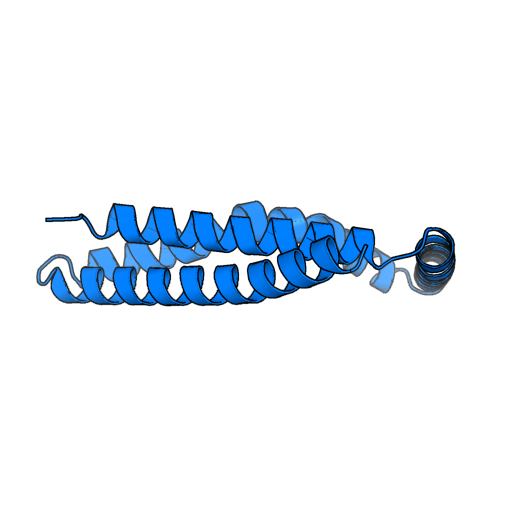89 1.00 87.94 85 ASN A O 1
ATOM 718 N N . ASP A 1 86 ? -14.217 -2.261 20.867 1.00 81.44 86 ASP A N 1
ATOM 719 C CA . ASP A 1 86 ? -15.663 -2.038 20.686 1.00 81.44 86 ASP A CA 1
ATOM 720 C C . ASP A 1 86 ? -16.255 -1.114 21.768 1.00 81.44 86 ASP A C 1
ATOM 722 O O . ASP A 1 86 ? -17.202 -0.375 21.509 1.00 81.44 86 ASP A O 1
ATOM 726 N N . THR A 1 87 ? -15.679 -1.117 22.974 1.00 79.00 87 THR A N 1
ATOM 727 C CA . THR A 1 87 ? -16.102 -0.271 24.101 1.00 79.00 87 THR A CA 1
ATOM 728 C C . THR A 1 87 ? -15.361 1.065 24.188 1.00 79.00 87 THR A C 1
ATOM 730 O O . THR A 1 87 ? -15.839 1.970 24.867 1.00 79.00 87 THR A O 1
ATOM 733 N N . ASN A 1 88 ? -14.220 1.211 23.506 1.00 79.50 88 ASN A N 1
ATOM 734 C CA . ASN A 1 88 ? -13.454 2.455 23.435 1.00 79.50 88 ASN A CA 1
ATOM 735 C C . ASN A 1 88 ? -12.970 2.703 21.990 1.00 79.50 88 ASN A C 1
ATOM 737 O O . ASN A 1 88 ? -11.884 2.250 21.614 1.00 79.50 88 ASN A O 1
ATOM 741 N N . PRO A 1 89 ? -13.747 3.435 21.171 1.00 81.69 89 PRO A N 1
ATOM 742 C CA . PRO A 1 89 ? -13.467 3.600 19.747 1.00 81.69 89 PRO A CA 1
ATOM 743 C C . PRO A 1 89 ? -12.193 4.406 19.446 1.00 81.69 89 PRO A C 1
ATOM 745 O O . PRO A 1 89 ? -11.722 4.369 18.305 1.00 81.69 89 PRO A O 1
ATOM 748 N N . ASP A 1 90 ? -11.599 5.078 20.436 1.00 87.44 90 ASP A N 1
ATOM 749 C CA . ASP A 1 90 ? -10.398 5.898 20.253 1.00 87.44 90 ASP A CA 1
ATOM 750 C C . ASP A 1 90 ? -9.196 5.058 19.804 1.00 87.44 90 ASP A C 1
ATOM 752 O O . AS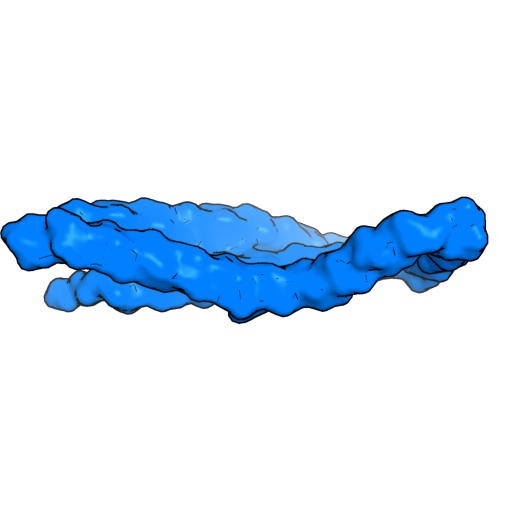P A 1 90 ? -8.426 5.491 18.947 1.00 87.44 90 ASP A O 1
ATOM 756 N N . GLY A 1 91 ? -9.069 3.816 20.291 1.00 87.19 91 GLY A N 1
ATOM 757 C CA . GLY A 1 91 ? -8.006 2.897 19.869 1.00 87.19 91 GLY A CA 1
ATOM 758 C C . GLY A 1 91 ? -8.127 2.483 18.398 1.00 87.19 91 GLY A C 1
ATOM 759 O O . GLY A 1 91 ? -7.134 2.451 17.667 1.00 87.19 91 GLY A O 1
ATOM 760 N N . THR A 1 92 ? -9.355 2.239 17.931 1.00 91.00 92 THR A N 1
ATOM 761 C CA . THR A 1 92 ? -9.640 1.938 16.517 1.00 91.00 92 THR A CA 1
ATOM 762 C C . THR A 1 92 ? -9.348 3.145 15.633 1.00 91.00 92 THR A C 1
ATOM 764 O O . THR A 1 92 ? -8.782 3.003 14.549 1.00 91.00 92 THR A O 1
ATOM 767 N N . MET A 1 93 ? -9.704 4.341 16.105 1.00 93.31 93 MET A N 1
ATOM 768 C CA . MET A 1 93 ? -9.449 5.588 15.394 1.00 93.31 93 MET A CA 1
ATOM 769 C C . MET A 1 93 ? -7.952 5.893 15.295 1.00 93.31 93 MET A C 1
ATOM 771 O O . MET A 1 93 ? -7.462 6.172 14.204 1.00 93.31 93 MET A O 1
ATOM 775 N N . ALA A 1 94 ? -7.209 5.773 16.397 1.00 91.56 94 ALA A N 1
ATOM 776 C CA . ALA A 1 94 ? -5.763 5.979 16.422 1.00 91.56 94 ALA A CA 1
ATOM 777 C C . ALA A 1 94 ? -5.033 5.014 15.476 1.00 91.56 94 ALA A C 1
ATOM 779 O O . ALA A 1 94 ? -4.170 5.436 14.707 1.00 91.56 94 ALA A O 1
ATOM 780 N N . PHE A 1 95 ? -5.425 3.736 15.470 1.00 92.19 95 PHE A N 1
ATOM 781 C CA . PHE A 1 95 ? -4.887 2.750 14.535 1.00 92.19 95 PHE A CA 1
ATOM 782 C C . PHE A 1 95 ? -5.178 3.118 13.076 1.00 92.19 95 PHE A C 1
ATOM 784 O O . PHE A 1 95 ? -4.271 3.102 12.247 1.00 92.19 95 PHE A O 1
ATOM 791 N N . ALA A 1 96 ? -6.421 3.492 12.762 1.00 92.56 96 ALA A N 1
ATOM 792 C CA . ALA A 1 96 ? -6.817 3.871 11.409 1.00 92.56 96 ALA A CA 1
ATOM 793 C C . ALA A 1 96 ? -6.073 5.126 10.909 1.00 92.56 96 ALA A C 1
ATOM 795 O O . ALA A 1 96 ? -5.657 5.175 9.752 1.00 92.56 96 ALA A O 1
ATOM 796 N N . ILE A 1 97 ? -5.845 6.109 11.789 1.00 94.50 97 ILE A N 1
ATOM 797 C CA . ILE A 1 97 ? -5.029 7.297 11.499 1.00 94.50 97 ILE A CA 1
ATOM 798 C C . ILE A 1 97 ? -3.570 6.904 11.245 1.00 94.50 97 ILE A C 1
ATOM 800 O O . ILE A 1 97 ? -2.994 7.345 10.254 1.00 94.50 97 ILE A O 1
ATOM 804 N N . ALA A 1 98 ? -2.976 6.061 12.094 1.00 93.50 98 ALA A N 1
ATOM 805 C CA . ALA A 1 98 ? -1.597 5.608 11.913 1.00 93.50 98 ALA A CA 1
ATOM 806 C C . ALA A 1 98 ? -1.412 4.882 10.570 1.00 93.50 98 ALA A C 1
ATOM 808 O O . ALA A 1 98 ? -0.461 5.156 9.839 1.00 93.50 98 ALA A O 1
ATOM 809 N N . LEU A 1 99 ? -2.359 4.011 10.212 1.00 92.94 99 LEU A N 1
ATOM 810 C CA . LEU A 1 99 ? -2.383 3.315 8.925 1.00 92.94 99 LEU A CA 1
ATOM 811 C C . LEU A 1 99 ? -2.450 4.280 7.743 1.00 92.94 99 LEU A C 1
ATOM 813 O O . LEU A 1 99 ? -1.704 4.122 6.778 1.00 92.94 99 LEU A O 1
ATOM 817 N N . LEU A 1 100 ? -3.307 5.297 7.837 1.00 94.75 100 LEU A N 1
ATOM 818 C CA . LEU A 1 100 ? -3.431 6.320 6.808 1.00 94.75 100 LEU A CA 1
ATOM 819 C C . LEU A 1 100 ? -2.148 7.145 6.659 1.00 94.75 100 LEU A C 1
ATOM 821 O O . LEU A 1 100 ? -1.712 7.367 5.535 1.00 94.75 100 LEU A O 1
ATOM 825 N N . ILE A 1 101 ? -1.522 7.560 7.764 1.00 96.19 101 ILE A N 1
ATOM 826 C CA . ILE A 1 101 ? -0.258 8.311 7.733 1.00 96.19 101 ILE A CA 1
ATOM 827 C C . ILE A 1 101 ? 0.840 7.484 7.058 1.00 96.19 101 ILE A C 1
ATOM 829 O O . ILE A 1 101 ? 1.541 8.007 6.196 1.00 96.19 101 ILE A O 1
ATOM 833 N N . MET A 1 102 ? 0.961 6.196 7.397 1.00 92.69 102 MET A N 1
ATOM 834 C CA . MET A 1 102 ? 1.918 5.301 6.739 1.00 92.69 102 MET A CA 1
ATOM 835 C C . MET A 1 102 ? 1.634 5.169 5.239 1.00 92.69 102 MET A C 1
ATOM 837 O O . MET A 1 102 ? 2.559 5.291 4.440 1.00 92.69 102 MET A O 1
ATOM 841 N N . GLY A 1 103 ? 0.369 4.974 4.851 1.00 91.31 103 GLY A N 1
ATOM 842 C CA . GLY A 1 103 ? -0.030 4.896 3.443 1.00 91.31 103 GLY A CA 1
ATOM 843 C C . GLY A 1 103 ? 0.311 6.172 2.669 1.00 91.31 103 GLY A C 1
ATOM 844 O O . GLY A 1 103 ? 0.940 6.100 1.617 1.00 91.31 103 GLY A O 1
ATOM 845 N N . ILE A 1 104 ? -0.029 7.345 3.217 1.00 95.62 104 ILE A N 1
ATOM 846 C CA . ILE A 1 104 ? 0.283 8.649 2.612 1.00 95.62 104 ILE A CA 1
ATOM 847 C C . ILE A 1 104 ? 1.793 8.836 2.472 1.00 95.62 104 ILE A C 1
ATOM 849 O O . ILE A 1 104 ? 2.256 9.209 1.39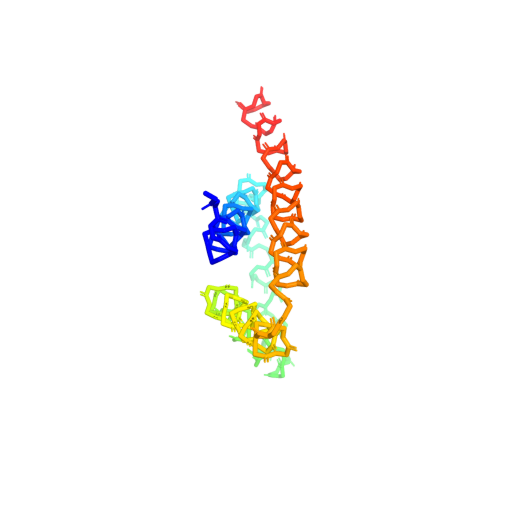9 1.00 95.62 104 ILE A O 1
ATOM 853 N N . ALA A 1 105 ? 2.566 8.579 3.530 1.00 93.75 105 ALA A N 1
ATOM 854 C CA . ALA A 1 105 ? 4.016 8.750 3.496 1.00 93.75 105 ALA A CA 1
ATOM 855 C C . ALA A 1 105 ? 4.661 7.857 2.426 1.00 93.75 105 ALA A C 1
ATOM 857 O O . ALA A 1 105 ? 5.487 8.328 1.647 1.00 93.75 105 ALA A O 1
ATOM 858 N N . ASN A 1 106 ? 4.232 6.595 2.349 1.00 88.75 106 ASN A N 1
ATOM 859 C CA . ASN A 1 106 ? 4.736 5.641 1.367 1.00 88.75 106 ASN A CA 1
ATOM 860 C C . ASN A 1 106 ? 4.360 6.046 -0.067 1.00 88.75 106 ASN A C 1
ATOM 862 O O . ASN A 1 106 ? 5.177 5.971 -0.978 1.00 88.75 106 ASN A O 1
ATOM 866 N N . PHE A 1 107 ? 3.132 6.526 -0.271 1.00 92.25 107 PHE A N 1
ATOM 867 C CA . PHE A 1 107 ? 2.694 7.038 -1.567 1.00 92.25 107 PHE A CA 1
ATOM 868 C C . PHE A 1 107 ? 3.480 8.276 -1.988 1.00 92.25 107 PHE A C 1
ATOM 870 O O . PHE A 1 107 ? 3.957 8.331 -3.113 1.00 92.25 107 PHE A O 1
ATOM 877 N N . LEU A 1 108 ? 3.645 9.256 -1.097 1.00 93.94 108 LEU A N 1
ATOM 878 C CA . LEU A 1 108 ? 4.381 10.483 -1.401 1.00 93.94 108 LEU A CA 1
ATOM 879 C C . LEU A 1 108 ? 5.853 10.209 -1.716 1.00 93.94 108 LEU A C 1
ATOM 881 O O . LEU A 1 108 ? 6.398 10.851 -2.612 1.00 93.94 108 LEU A O 1
ATOM 885 N N . ASN A 1 109 ? 6.476 9.255 -1.021 1.00 91.25 109 ASN A N 1
ATOM 886 C CA . ASN A 1 109 ? 7.840 8.831 -1.308 1.00 91.25 109 ASN A CA 1
ATOM 887 C C . ASN A 1 109 ? 7.965 8.333 -2.756 1.00 91.25 109 ASN A C 1
ATOM 889 O O . ASN A 1 109 ? 8.693 8.928 -3.547 1.00 91.25 109 ASN A O 1
ATOM 893 N N . ASP A 1 110 ? 7.190 7.322 -3.142 1.00 86.88 110 ASP A N 1
ATOM 894 C CA . ASP A 1 110 ? 7.266 6.745 -4.490 1.00 86.88 110 ASP A CA 1
ATOM 895 C C . ASP A 1 110 ? 6.777 7.716 -5.569 1.00 86.88 110 ASP A C 1
ATOM 897 O O . ASP A 1 110 ? 7.361 7.809 -6.649 1.00 86.88 110 ASP A O 1
ATOM 901 N N . PHE A 1 111 ? 5.747 8.507 -5.270 1.00 91.25 111 PHE A N 1
ATOM 902 C CA . PHE A 1 111 ? 5.252 9.538 -6.174 1.00 91.25 111 PHE A CA 1
ATOM 903 C C . PHE A 1 111 ? 6.302 10.621 -6.438 1.00 91.25 111 PHE A C 1
ATOM 905 O O . PHE A 1 111 ? 6.414 11.094 -7.566 1.00 91.25 111 PHE A O 1
ATOM 912 N N . SER A 1 112 ? 7.116 10.984 -5.442 1.00 92.12 112 SER A N 1
ATOM 913 C CA . SER A 1 112 ? 8.222 11.926 -5.640 1.00 92.12 112 SER A CA 1
ATOM 914 C C . SER A 1 112 ? 9.278 11.379 -6.605 1.00 92.12 112 SER A C 1
ATOM 916 O O . SER A 1 112 ? 9.749 12.113 -7.475 1.00 92.12 112 SER A O 1
ATOM 918 N N . VAL A 1 113 ? 9.578 10.077 -6.523 1.00 88.94 113 VAL A N 1
ATOM 919 C CA . VAL A 1 113 ? 10.479 9.394 -7.460 1.00 88.94 113 VAL A CA 1
ATOM 920 C C . VAL A 1 113 ? 9.872 9.375 -8.863 1.00 88.94 113 VAL A C 1
ATOM 922 O O . VAL A 1 113 ? 10.564 9.688 -9.830 1.00 88.94 113 VAL A O 1
ATOM 925 N N . LEU A 1 114 ? 8.570 9.090 -8.984 1.00 89.19 114 LEU A N 1
ATOM 926 C CA . LEU A 1 114 ? 7.858 9.131 -10.263 1.00 89.19 114 LEU A CA 1
ATOM 927 C C . LEU A 1 114 ? 7.903 10.506 -10.916 1.00 89.19 114 LEU A C 1
ATOM 929 O O . LEU A 1 114 ? 8.218 10.606 -12.098 1.00 89.19 114 LEU A O 1
ATOM 933 N N . LEU A 1 115 ? 7.602 11.563 -10.162 1.00 90.94 115 LEU A N 1
ATOM 934 C CA . LEU A 1 115 ? 7.673 12.925 -10.681 1.00 90.94 115 LEU A CA 1
ATOM 935 C C . LEU A 1 115 ? 9.094 13.282 -11.122 1.00 90.94 115 LEU A C 1
ATOM 937 O O . LEU A 1 115 ? 9.257 13.898 -12.171 1.00 90.94 115 LEU A O 1
ATOM 941 N N . GLY A 1 116 ? 10.111 12.865 -10.361 1.00 88.81 116 GLY A N 1
ATOM 942 C CA . GLY A 1 116 ? 11.510 13.026 -10.751 1.00 88.81 116 GLY A CA 1
ATOM 943 C C . GLY A 1 116 ? 11.827 12.328 -12.075 1.00 88.81 116 GLY A C 1
ATOM 944 O O . GLY A 1 116 ? 12.392 12.950 -12.970 1.00 88.81 116 GLY A O 1
ATOM 945 N N . HIS A 1 117 ? 11.397 11.073 -12.229 1.00 86.25 117 HIS A N 1
ATOM 946 C CA . HIS A 1 117 ? 11.562 10.308 -13.464 1.00 86.25 117 HIS A CA 1
ATOM 947 C C . HIS A 1 117 ? 10.888 11.000 -14.660 1.00 86.25 117 HIS A C 1
ATOM 949 O O . HIS A 1 117 ? 11.547 11.258 -15.665 1.00 86.25 117 HIS A O 1
ATOM 955 N N . LEU A 1 118 ? 9.611 11.372 -14.526 1.00 87.44 118 LEU A N 1
ATOM 956 C CA . LEU A 1 118 ? 8.833 12.032 -15.582 1.00 87.44 118 LEU A CA 1
ATOM 957 C C . LEU A 1 118 ? 9.349 13.429 -15.949 1.00 87.44 118 LEU A C 1
ATOM 959 O O . LEU A 1 118 ? 9.107 13.884 -17.058 1.00 87.44 118 LEU A O 1
ATOM 963 N N . ALA A 1 119 ? 10.021 14.124 -15.029 1.00 86.94 119 ALA A N 1
ATOM 964 C CA . ALA A 1 119 ? 10.648 15.415 -15.309 1.00 86.94 119 ALA A CA 1
ATOM 965 C C . ALA A 1 119 ? 12.024 15.281 -15.988 1.00 86.94 119 ALA A C 1
ATOM 967 O O . ALA A 1 119 ? 12.512 16.253 -16.562 1.00 86.94 119 ALA A O 1
ATOM 968 N N . SER A 1 120 ? 12.665 14.112 -15.872 1.00 79.19 120 SER A N 1
ATOM 969 C CA . SER A 1 120 ? 13.994 13.829 -16.433 1.00 79.19 120 SER A CA 1
ATOM 970 C C . SER A 1 120 ? 13.979 13.115 -17.789 1.00 79.19 120 SER A C 1
ATOM 972 O O . SER A 1 120 ? 15.012 13.105 -18.459 1.00 79.19 120 SER A O 1
ATOM 974 N N . GLY A 1 121 ? 12.851 12.499 -18.158 1.00 60.22 121 GLY A N 1
ATOM 975 C CA . GLY A 1 121 ? 12.619 11.860 -19.460 1.00 60.22 121 GLY A CA 1
ATOM 976 C C . GLY A 1 121 ? 11.995 12.812 -20.467 1.00 60.22 121 GLY A C 1
ATOM 977 O O . GLY A 1 121 ? 12.302 12.649 -21.668 1.00 60.22 121 GLY A O 1
#